Protein AF-A0A857NFM8-F1 (afdb_monomer_lite)

Sequence (66 aa):
MFSRDKDKLALAKGMMLLSISAAILAGLGSVGYDIYLASTQWMLVAVLLAAWSVYCLAEAQFQLKR

pLDDT: mean 81.24, std 12.01, range [52.31, 95.25]

Organism: NCBI:txid2715735

Secondary structure (DSSP, 8-state):
----HHHHHHHHHHHHHHHHHHHHHHHHHHHHT-TTHHHHHHHHHHHHHHHHHHHHHHHHHHHHT-

Radius of gyration: 14.72 Å; chains: 1; bounding box: 32×17×44 Å

Foldseek 3Di:
DDDDLVVLLVQLVVLLVQLVVLQVQLVVCCPDDHNPPRNVVSNVSSVVSNVVSVVSVVVSVVVVVD

Structure (mmCIF, N/CA/C/O backbone):
data_AF-A0A857NFM8-F1
#
_entry.id   AF-A0A857NFM8-F1
#
loop_
_atom_site.group_PDB
_atom_site.id
_atom_site.type_symbol
_atom_site.label_atom_id
_atom_site.label_alt_id
_atom_site.label_comp_id
_atom_site.label_asym_id
_atom_site.label_entity_id
_atom_site.label_seq_id
_atom_site.pdbx_PDB_ins_code
_atom_site.Cartn_x
_atom_site.Cartn_y
_atom_site.Cartn_z
_atom_site.occupancy
_atom_site.B_iso_or_equiv
_atom_site.auth_seq_id
_atom_site.auth_comp_id
_atom_site.auth_asym_id
_atom_site.auth_atom_id
_atom_site.pdbx_PDB_model_num
ATOM 1 N N . MET A 1 1 ? -9.741 14.665 15.541 1.00 52.31 1 MET A N 1
ATOM 2 C CA . MET A 1 1 ? -10.353 14.369 14.227 1.00 52.31 1 MET A CA 1
ATOM 3 C C . MET A 1 1 ? -11.748 13.798 14.477 1.00 52.31 1 MET A C 1
ATOM 5 O O . MET A 1 1 ? -11.859 12.754 15.103 1.00 52.31 1 MET A O 1
ATOM 9 N N . PHE A 1 2 ? -12.796 14.550 14.130 1.00 54.25 2 PHE A N 1
ATOM 10 C CA . PHE A 1 2 ? -14.168 14.419 14.657 1.00 54.25 2 PHE A CA 1
ATOM 11 C C . PHE A 1 2 ? -15.119 13.744 13.638 1.00 54.25 2 PHE A C 1
ATOM 13 O O . PHE A 1 2 ? -16.171 14.281 13.313 1.00 54.25 2 PHE A O 1
ATOM 20 N N . SER A 1 3 ? -14.727 12.600 13.066 1.00 58.44 3 SER A N 1
ATOM 21 C CA . SER A 1 3 ? -15.547 11.852 12.088 1.00 58.44 3 SER A CA 1
ATOM 22 C C . SER A 1 3 ? -16.122 10.583 12.724 1.00 58.44 3 SER A C 1
ATOM 24 O O . SER A 1 3 ? -15.454 9.964 13.556 1.00 58.44 3 SER A O 1
ATOM 26 N N . ARG A 1 4 ? -17.357 10.205 12.361 1.00 66.44 4 ARG A N 1
ATOM 27 C CA . ARG A 1 4 ? -18.084 9.060 12.946 1.00 66.44 4 ARG A CA 1
ATOM 28 C C . ARG A 1 4 ? -17.366 7.759 12.566 1.00 66.44 4 ARG A C 1
ATOM 30 O O . ARG A 1 4 ? -16.725 7.693 11.521 1.00 66.44 4 ARG A O 1
ATOM 37 N N . ASP A 1 5 ? -17.480 6.696 13.360 1.00 66.81 5 ASP A N 1
ATOM 38 C CA . ASP A 1 5 ? -16.677 5.472 13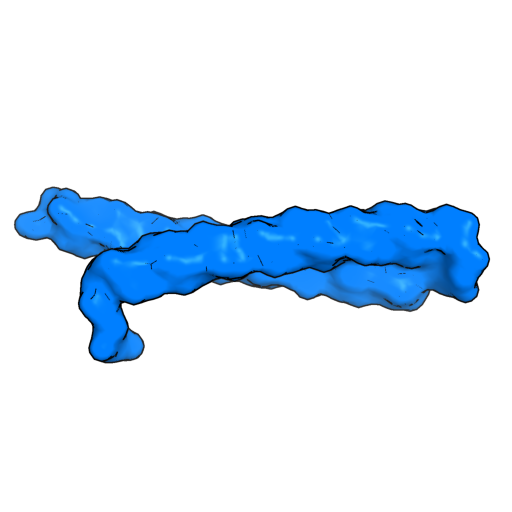.152 1.00 66.81 5 ASP A CA 1
ATOM 39 C C . ASP A 1 5 ? -16.909 4.795 11.788 1.00 66.81 5 ASP A C 1
ATOM 41 O O . ASP A 1 5 ? -15.977 4.257 11.187 1.00 66.81 5 ASP A O 1
ATOM 45 N N . LYS A 1 6 ? -18.126 4.906 11.232 1.00 66.88 6 LYS A N 1
ATOM 46 C CA . LYS A 1 6 ? -18.423 4.481 9.849 1.00 66.88 6 LYS A CA 1
ATOM 47 C C . LYS A 1 6 ? -17.611 5.253 8.805 1.00 66.88 6 LYS A C 1
ATOM 49 O O . LYS A 1 6 ? -17.191 4.654 7.817 1.00 66.88 6 LYS A O 1
ATOM 54 N N . ASP A 1 7 ? -17.367 6.542 9.030 1.00 79.44 7 ASP A N 1
ATOM 55 C CA . ASP A 1 7 ? -16.607 7.397 8.115 1.00 79.44 7 ASP A CA 1
ATOM 56 C C . ASP A 1 7 ? -15.123 7.020 8.141 1.00 79.44 7 ASP A C 1
ATOM 58 O O . ASP A 1 7 ? -14.486 6.959 7.093 1.00 79.44 7 ASP A O 1
ATOM 62 N N . LYS A 1 8 ? -14.584 6.672 9.318 1.00 75.44 8 LYS A N 1
ATOM 63 C CA . LYS A 1 8 ? -13.196 6.199 9.467 1.00 75.44 8 LYS A CA 1
ATOM 64 C C . LYS A 1 8 ? -12.956 4.879 8.735 1.00 75.44 8 LYS A C 1
ATOM 66 O O . LYS A 1 8 ? -11.926 4.708 8.089 1.00 75.44 8 LYS A O 1
ATOM 71 N N . LEU A 1 9 ? -13.924 3.962 8.789 1.00 82.88 9 LEU A N 1
ATOM 72 C CA . LEU A 1 9 ? -13.832 2.671 8.107 1.00 82.88 9 LEU A CA 1
ATOM 73 C C . LEU A 1 9 ? -13.976 2.811 6.583 1.00 82.88 9 LEU A C 1
ATOM 75 O O . LEU A 1 9 ? -13.262 2.145 5.832 1.00 82.88 9 LEU A O 1
ATOM 79 N N . ALA A 1 10 ? -14.863 3.696 6.118 1.00 86.56 10 ALA A N 1
ATOM 80 C CA . ALA A 1 10 ? -14.974 4.039 4.701 1.00 86.56 10 ALA A CA 1
ATOM 81 C C . ALA A 1 10 ? -13.692 4.712 4.179 1.00 86.56 10 ALA A C 1
ATOM 83 O O . ALA A 1 10 ? -13.203 4.351 3.109 1.00 86.56 10 ALA A O 1
ATOM 84 N N . LEU A 1 11 ? -13.113 5.622 4.964 1.00 86.56 11 LEU A N 1
ATOM 85 C CA . LEU A 1 11 ? -11.858 6.301 4.654 1.00 86.56 11 LEU A CA 1
ATOM 86 C C . LEU A 1 11 ? -10.690 5.312 4.561 1.00 86.56 11 LEU A C 1
ATOM 88 O O . LEU A 1 11 ? -9.985 5.318 3.557 1.00 86.56 11 LEU A O 1
ATOM 92 N N . ALA A 1 12 ? -10.543 4.396 5.524 1.00 87.06 12 ALA A N 1
ATOM 93 C CA . ALA A 1 12 ? -9.521 3.348 5.471 1.00 87.06 12 ALA A CA 1
ATOM 94 C C . ALA A 1 12 ? -9.644 2.490 4.197 1.00 87.06 12 ALA A C 1
ATOM 96 O O . ALA A 1 12 ? -8.676 2.310 3.462 1.00 87.06 12 ALA A O 1
ATOM 97 N N . LYS A 1 13 ? -10.857 2.029 3.860 1.00 87.81 13 LYS A N 1
ATOM 98 C CA . LYS A 1 13 ? -11.096 1.263 2.624 1.00 87.81 13 LYS A CA 1
ATOM 99 C C . LYS A 1 13 ? -10.757 2.057 1.358 1.00 87.81 13 LYS A C 1
ATOM 101 O O . LYS A 1 13 ? -10.160 1.498 0.440 1.00 87.81 13 LYS A O 1
ATOM 106 N N . GLY A 1 14 ? -11.106 3.342 1.311 1.00 90.38 14 GLY A N 1
ATOM 107 C CA . GLY A 1 14 ? -10.760 4.224 0.194 1.00 90.38 14 GLY A CA 1
ATOM 108 C C . GLY A 1 14 ? -9.248 4.403 0.037 1.00 90.38 14 GLY A C 1
ATOM 109 O O . GLY A 1 14 ? -8.721 4.281 -1.066 1.00 90.38 14 GLY A O 1
ATOM 110 N N . MET A 1 15 ? -8.532 4.606 1.144 1.00 90.31 15 MET A N 1
ATOM 111 C CA . MET A 1 15 ? -7.071 4.738 1.146 1.00 90.31 15 MET A CA 1
ATOM 112 C C . MET A 1 15 ? -6.365 3.436 0.750 1.00 90.31 15 MET A C 1
ATOM 114 O O . MET A 1 15 ? -5.379 3.477 0.018 1.00 90.31 15 MET A O 1
ATOM 118 N N . MET A 1 16 ? -6.898 2.281 1.159 1.00 91.31 16 MET A N 1
ATOM 119 C CA . MET A 1 16 ? -6.427 0.964 0.714 1.00 91.31 16 MET A CA 1
ATOM 120 C C . MET A 1 16 ? -6.549 0.806 -0.809 1.00 91.31 16 MET A C 1
ATOM 122 O O . MET A 1 16 ? -5.600 0.386 -1.464 1.00 91.31 16 MET A O 1
ATOM 126 N N . LEU A 1 17 ? -7.700 1.169 -1.387 1.00 92.06 17 LEU A N 1
ATOM 127 C CA . LEU A 1 17 ? -7.913 1.117 -2.837 1.00 92.06 17 LEU A CA 1
ATOM 128 C C . LEU A 1 17 ? -6.956 2.050 -3.585 1.00 92.06 17 LEU A C 1
ATOM 130 O O . LEU A 1 17 ? -6.358 1.639 -4.578 1.00 92.06 17 LEU A O 1
ATOM 134 N N . LEU A 1 18 ? -6.759 3.270 -3.076 1.00 91.19 18 LEU A N 1
ATOM 135 C CA . LEU A 1 18 ? -5.810 4.224 -3.652 1.00 91.19 18 LEU A CA 1
ATOM 136 C C . LEU A 1 18 ? -4.364 3.709 -3.594 1.00 91.19 18 LEU A C 1
ATOM 138 O O . LEU A 1 18 ? -3.628 3.845 -4.572 1.00 9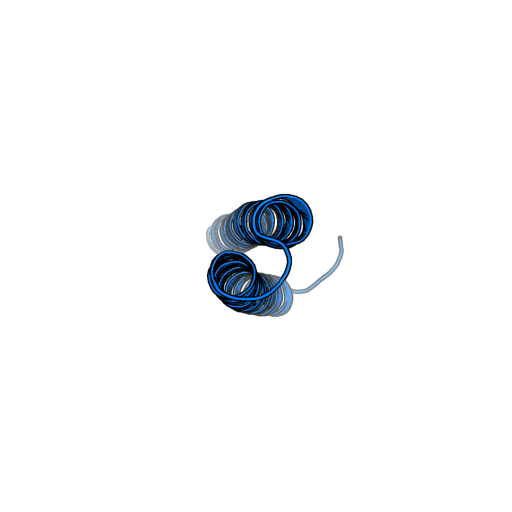1.19 18 LEU A O 1
ATOM 142 N N . SER A 1 19 ? -3.972 3.063 -2.493 1.00 93.00 19 SER A N 1
ATOM 143 C CA . SER A 1 19 ? -2.663 2.414 -2.359 1.00 93.00 19 SER A CA 1
ATOM 144 C C . SER A 1 19 ? -2.450 1.336 -3.426 1.00 93.00 19 SER A C 1
ATOM 146 O O . SER A 1 19 ? -1.418 1.327 -4.095 1.00 93.00 19 SER A O 1
ATOM 148 N N . ILE A 1 20 ? -3.453 0.484 -3.661 1.00 92.56 20 ILE A N 1
ATOM 149 C CA . ILE A 1 20 ? -3.392 -0.559 -4.694 1.00 92.56 20 ILE A CA 1
ATOM 150 C C . ILE A 1 20 ? -3.243 0.067 -6.085 1.00 92.56 20 ILE A C 1
ATOM 152 O O . ILE A 1 20 ? -2.387 -0.358 -6.859 1.00 92.56 20 ILE A O 1
ATOM 156 N N . SER A 1 21 ? -4.017 1.108 -6.406 1.00 92.50 21 SER A N 1
ATOM 157 C CA . SER A 1 21 ? -3.877 1.801 -7.693 1.00 92.50 21 SER A CA 1
ATOM 158 C C . SER A 1 21 ? -2.507 2.464 -7.867 1.00 92.50 21 SER A C 1
ATOM 160 O O . SER A 1 21 ? -1.934 2.391 -8.952 1.00 92.50 21 SER A O 1
ATOM 162 N N . ALA A 1 22 ? -1.940 3.040 -6.802 1.00 90.56 22 ALA A N 1
ATOM 163 C CA . ALA A 1 22 ? -0.593 3.602 -6.823 1.00 90.56 22 ALA A CA 1
ATOM 164 C C . ALA A 1 22 ? 0.474 2.513 -7.029 1.00 90.56 22 ALA A C 1
ATOM 166 O O . ALA A 1 22 ? 1.409 2.713 -7.797 1.00 90.56 22 ALA A O 1
ATOM 167 N N . ALA A 1 23 ? 0.308 1.328 -6.435 1.00 90.19 23 ALA A N 1
ATOM 168 C CA . ALA A 1 23 ? 1.205 0.197 -6.668 1.00 90.19 23 ALA A CA 1
ATOM 169 C C . ALA A 1 23 ? 1.150 -0.300 -8.126 1.00 90.19 23 ALA A C 1
ATOM 171 O O . ALA A 1 23 ? 2.183 -0.615 -8.714 1.00 90.19 23 ALA A O 1
ATOM 172 N N . ILE A 1 24 ? -0.037 -0.315 -8.743 1.00 90.94 24 ILE A N 1
ATOM 173 C CA . ILE A 1 24 ? -0.194 -0.654 -10.166 1.00 90.94 24 ILE A CA 1
ATOM 174 C C . ILE A 1 24 ? 0.498 0.394 -11.047 1.00 90.94 24 ILE A C 1
ATOM 176 O O . ILE A 1 24 ? 1.230 0.031 -11.965 1.00 90.94 24 ILE A O 1
ATOM 180 N N . LEU A 1 25 ? 0.323 1.684 -10.747 1.00 86.94 25 LEU A N 1
ATOM 181 C CA . LEU A 1 25 ? 1.010 2.779 -11.441 1.00 86.94 25 LEU A CA 1
ATOM 182 C C . LEU A 1 25 ? 2.535 2.692 -11.291 1.00 86.94 25 LEU A C 1
ATOM 184 O O . LEU A 1 25 ? 3.247 2.935 -12.263 1.00 86.94 25 LEU A O 1
ATOM 188 N N . ALA A 1 26 ? 3.038 2.276 -10.125 1.00 86.75 26 ALA A N 1
ATOM 189 C CA . ALA A 1 26 ? 4.459 1.998 -9.922 1.00 86.75 26 ALA A CA 1
ATOM 190 C C . ALA A 1 26 ? 4.949 0.854 -10.824 1.00 86.75 26 ALA A C 1
ATOM 192 O O . ALA A 1 26 ? 5.999 0.965 -11.455 1.00 86.75 26 ALA A O 1
ATOM 193 N N . GLY A 1 27 ? 4.162 -0.220 -10.936 1.00 84.19 27 GLY A N 1
ATOM 194 C CA . GLY A 1 27 ? 4.442 -1.330 -11.845 1.00 84.19 27 GLY A CA 1
ATOM 195 C C . GLY A 1 27 ? 4.442 -0.897 -13.312 1.00 84.19 27 GLY A C 1
ATOM 196 O O . GLY A 1 27 ? 5.360 -1.237 -14.050 1.00 84.19 27 GLY A O 1
ATOM 197 N N . LEU A 1 28 ? 3.476 -0.083 -13.738 1.00 84.50 28 LEU A N 1
ATOM 198 C CA . LEU A 1 28 ? 3.424 0.449 -15.105 1.00 84.50 28 LEU A CA 1
ATOM 199 C C . LEU A 1 28 ? 4.586 1.409 -15.401 1.00 84.50 28 LEU A C 1
ATOM 201 O O . LEU A 1 28 ? 5.161 1.359 -16.489 1.00 84.50 28 LEU A O 1
ATOM 205 N N . GLY A 1 29 ? 4.984 2.226 -14.421 1.00 74.94 29 GLY A N 1
ATOM 206 C CA . GLY A 1 29 ? 6.169 3.083 -14.500 1.00 74.94 29 GLY A CA 1
ATOM 207 C C . GLY A 1 29 ? 7.452 2.298 -14.789 1.00 74.94 29 GLY A C 1
ATOM 208 O O . GLY A 1 29 ? 8.318 2.788 -15.514 1.00 74.94 29 GLY A O 1
ATOM 209 N N . SER A 1 30 ? 7.527 1.046 -14.322 1.00 74.12 30 SER A N 1
ATOM 210 C CA . SER A 1 30 ? 8.691 0.176 -14.518 1.00 74.12 30 SER A CA 1
ATOM 211 C C . SER A 1 30 ? 8.829 -0.401 -15.934 1.00 74.12 30 SER A C 1
ATOM 213 O O . SER A 1 30 ? 9.894 -0.904 -16.279 1.00 74.12 30 SER A O 1
ATOM 215 N N . VAL A 1 31 ? 7.787 -0.327 -16.770 1.00 78.62 31 VAL A N 1
ATOM 216 C CA . VAL A 1 31 ? 7.772 -0.974 -18.099 1.00 78.62 31 VAL A CA 1
ATOM 217 C C . VAL A 1 31 ? 7.919 0.029 -19.251 1.00 78.62 31 VAL A C 1
ATOM 219 O O . VAL A 1 31 ? 8.354 -0.351 -20.333 1.00 78.62 31 VAL A O 1
ATOM 222 N N . GLY A 1 32 ? 7.548 1.300 -19.053 1.00 66.69 32 GLY A N 1
ATOM 223 C CA . GLY A 1 32 ? 7.221 2.181 -20.181 1.00 66.69 32 GLY A CA 1
ATOM 224 C C . GLY A 1 32 ? 8.134 3.379 -20.446 1.00 66.69 32 GLY A C 1
ATOM 225 O O . GLY A 1 32 ? 8.508 3.588 -21.596 1.00 66.69 32 GLY A O 1
ATOM 226 N N . TYR A 1 33 ? 8.407 4.228 -19.447 1.00 60.81 33 TYR A N 1
ATOM 227 C CA . TYR A 1 33 ? 8.805 5.617 -19.756 1.00 60.81 33 TYR A CA 1
ATOM 228 C C . TYR A 1 33 ? 9.787 6.280 -18.771 1.00 60.81 33 TYR A C 1
ATOM 230 O O . TYR A 1 33 ? 10.516 7.172 -19.190 1.00 60.81 33 TYR A O 1
ATOM 238 N N . ASP A 1 34 ? 9.861 5.844 -17.502 1.00 65.06 34 ASP 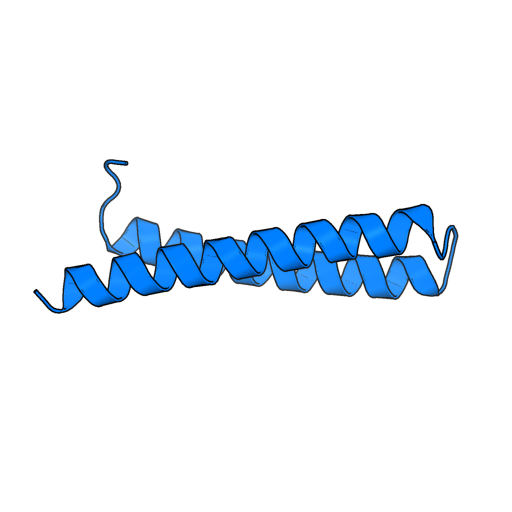A N 1
ATOM 239 C CA . ASP A 1 34 ? 10.871 6.306 -16.528 1.00 65.06 34 ASP A CA 1
ATOM 240 C C . ASP A 1 34 ? 10.945 5.337 -15.328 1.00 65.06 34 ASP A C 1
ATOM 242 O O . ASP A 1 34 ? 10.213 5.459 -14.34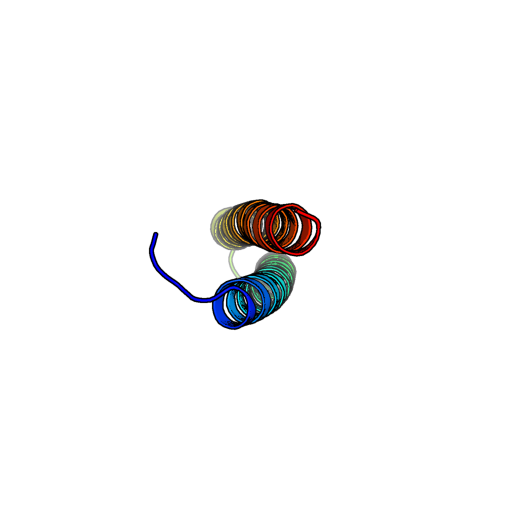0 1.00 65.06 34 ASP A O 1
ATOM 246 N N . ILE A 1 35 ? 11.805 4.317 -15.450 1.00 66.38 35 ILE A N 1
ATOM 247 C CA . ILE A 1 35 ? 11.888 3.181 -14.513 1.00 66.38 35 ILE A CA 1
ATOM 248 C C . ILE A 1 35 ? 12.167 3.629 -13.083 1.00 66.38 35 ILE A C 1
ATOM 250 O O . ILE A 1 35 ? 11.615 3.055 -12.143 1.00 66.38 35 ILE A O 1
ATOM 254 N N . TYR A 1 36 ? 13.029 4.627 -12.911 1.00 72.62 36 TYR A N 1
ATOM 255 C CA . TYR A 1 36 ? 13.538 4.985 -11.596 1.00 72.62 36 TYR A CA 1
ATOM 256 C C . TYR A 1 36 ? 12.714 6.080 -10.943 1.00 72.62 36 TYR A C 1
ATOM 258 O O . TYR A 1 36 ? 12.351 5.938 -9.776 1.00 72.62 36 TYR A O 1
ATOM 266 N N . LEU A 1 37 ? 12.400 7.163 -11.654 1.00 78.44 37 LEU A N 1
ATOM 267 C CA . LEU A 1 37 ? 11.819 8.328 -11.000 1.00 78.44 37 LEU A CA 1
ATOM 268 C C . LE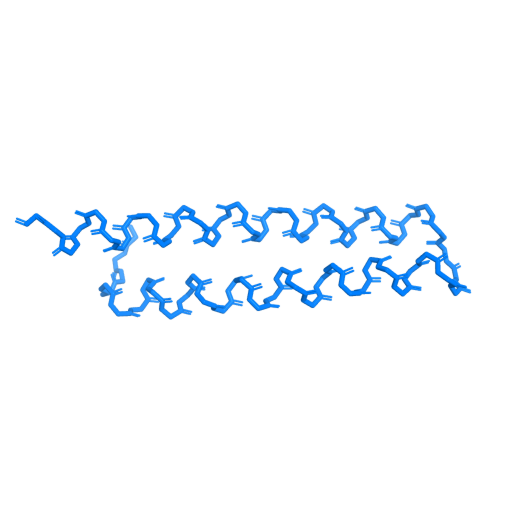U A 1 37 ? 10.316 8.151 -10.774 1.00 78.44 37 LEU A C 1
ATOM 270 O O . LEU A 1 37 ? 9.843 8.314 -9.652 1.00 78.44 37 LEU A O 1
ATOM 274 N N . ALA A 1 38 ? 9.573 7.731 -11.799 1.00 79.62 38 ALA A N 1
ATOM 275 C CA . ALA A 1 38 ? 8.127 7.562 -11.684 1.00 79.62 38 ALA A CA 1
ATOM 276 C C . ALA A 1 38 ? 7.762 6.353 -10.804 1.00 79.62 38 ALA A C 1
ATOM 278 O O . ALA A 1 38 ? 6.934 6.471 -9.900 1.00 79.62 38 ALA A O 1
ATOM 279 N N . SER A 1 39 ? 8.401 5.196 -11.005 1.00 81.38 39 SER A N 1
ATOM 280 C CA . SER A 1 39 ? 8.044 3.968 -10.274 1.00 81.38 39 SER A CA 1
ATOM 281 C C . SER A 1 39 ? 8.292 4.079 -8.771 1.00 81.38 39 SER A C 1
ATOM 283 O O . SER A 1 39 ? 7.470 3.634 -7.971 1.00 81.38 39 SER A O 1
ATOM 285 N N . THR A 1 40 ? 9.404 4.700 -8.362 1.00 85.56 40 THR A N 1
ATOM 286 C CA . THR A 1 40 ? 9.723 4.867 -6.935 1.00 85.56 40 THR A CA 1
ATOM 287 C C . THR A 1 40 ? 8.804 5.882 -6.258 1.00 85.56 40 THR A C 1
ATOM 289 O O . THR A 1 40 ? 8.400 5.662 -5.118 1.00 85.56 40 THR A O 1
ATOM 292 N N . GLN A 1 41 ? 8.389 6.940 -6.961 1.00 89.00 41 GLN A N 1
ATOM 293 C CA . GLN A 1 41 ? 7.419 7.916 -6.455 1.00 89.00 41 GLN A CA 1
ATOM 294 C C . GLN A 1 41 ? 6.053 7.274 -6.191 1.00 89.00 41 GLN A C 1
ATOM 296 O O . GLN A 1 41 ? 5.505 7.412 -5.096 1.00 89.00 41 GLN A O 1
ATOM 301 N N . TRP A 1 42 ? 5.526 6.510 -7.151 1.00 89.88 42 TRP A N 1
ATOM 302 C CA . TRP A 1 42 ? 4.257 5.799 -6.981 1.00 89.88 42 TRP A CA 1
ATOM 303 C C . TRP A 1 42 ? 4.335 4.712 -5.901 1.00 89.88 42 TRP A C 1
ATOM 305 O O . TRP A 1 42 ? 3.382 4.534 -5.143 1.00 89.88 42 TRP A O 1
ATOM 315 N N . MET A 1 43 ? 5.488 4.050 -5.756 1.00 88.25 43 MET A N 1
ATOM 316 C CA . MET A 1 43 ? 5.734 3.088 -4.678 1.00 88.25 43 MET A CA 1
ATOM 317 C C . MET A 1 43 ? 5.698 3.757 -3.295 1.00 88.25 43 MET A C 1
ATOM 319 O O . MET A 1 43 ? 5.043 3.251 -2.386 1.00 88.25 43 MET A O 1
ATOM 323 N N . LEU A 1 44 ? 6.352 4.912 -3.128 1.00 92.00 44 LEU A N 1
ATOM 324 C CA . LEU A 1 44 ? 6.342 5.661 -1.865 1.00 92.00 44 LEU A CA 1
ATOM 325 C C . LEU A 1 44 ? 4.925 6.108 -1.486 1.00 92.00 44 LEU A C 1
ATOM 327 O O . LEU A 1 44 ? 4.517 5.957 -0.333 1.00 92.00 44 LEU A O 1
ATOM 331 N N . VAL A 1 45 ? 4.149 6.596 -2.458 1.00 92.88 45 VAL A N 1
ATOM 332 C CA . VAL A 1 45 ? 2.742 6.973 -2.257 1.00 92.88 45 VAL A CA 1
ATOM 333 C C . VAL A 1 45 ? 1.898 5.759 -1.863 1.00 92.88 45 VAL A C 1
ATOM 335 O O . VAL A 1 45 ? 1.103 5.846 -0.925 1.00 92.88 45 VAL A O 1
ATOM 338 N N . ALA A 1 46 ? 2.095 4.612 -2.522 1.00 92.81 46 ALA A N 1
ATOM 339 C CA . ALA A 1 46 ? 1.391 3.376 -2.198 1.00 92.81 46 ALA A CA 1
ATOM 340 C C . ALA A 1 46 ? 1.657 2.929 -0.753 1.00 92.81 46 ALA A C 1
ATOM 342 O O . ALA A 1 46 ? 0.711 2.619 -0.025 1.00 92.81 46 ALA A O 1
ATOM 343 N N . VAL A 1 47 ? 2.920 2.952 -0.314 1.00 93.38 47 VAL A N 1
ATOM 344 C CA . VAL A 1 47 ? 3.319 2.580 1.053 1.00 93.38 47 VAL A CA 1
ATOM 345 C C . VAL A 1 47 ? 2.720 3.535 2.084 1.00 93.38 47 VAL A C 1
ATOM 347 O O . VAL A 1 47 ? 2.177 3.081 3.092 1.00 93.38 47 VAL A O 1
ATOM 350 N N . LEU A 1 48 ? 2.759 4.845 1.831 1.00 95.25 48 LEU A N 1
ATOM 351 C CA . LEU A 1 48 ? 2.223 5.840 2.759 1.00 95.25 48 LEU A CA 1
ATOM 352 C C . LEU A 1 48 ? 0.702 5.693 2.930 1.00 95.25 48 LEU A C 1
ATOM 354 O O . LEU A 1 48 ? 0.194 5.685 4.052 1.00 95.25 48 LEU A O 1
ATOM 358 N N . LEU A 1 49 ? -0.022 5.514 1.820 1.00 92.56 49 LEU A N 1
ATOM 359 C CA . LEU A 1 49 ? -1.467 5.282 1.827 1.00 92.56 49 LEU A CA 1
ATOM 360 C C . LEU A 1 49 ? -1.838 3.965 2.514 1.00 92.56 49 LEU A C 1
ATOM 362 O O . LEU A 1 49 ? -2.821 3.926 3.253 1.00 92.56 49 LEU A O 1
ATOM 366 N N . ALA A 1 50 ? -1.052 2.903 2.313 1.00 91.50 50 ALA A N 1
ATOM 367 C CA . ALA A 1 50 ? -1.253 1.628 2.997 1.00 91.50 50 ALA A CA 1
ATOM 368 C C . ALA A 1 50 ? -1.055 1.771 4.511 1.00 91.50 50 ALA A C 1
ATOM 370 O O . ALA A 1 50 ? -1.914 1.346 5.283 1.00 91.50 50 ALA A O 1
ATOM 371 N N . ALA A 1 51 ? 0.034 2.413 4.942 1.00 92.75 51 ALA A N 1
ATOM 372 C CA . ALA A 1 51 ? 0.320 2.630 6.357 1.00 92.75 51 ALA A CA 1
ATOM 373 C C . ALA A 1 51 ? -0.795 3.440 7.039 1.00 92.75 51 ALA A C 1
ATOM 375 O O . ALA A 1 51 ? -1.271 3.068 8.114 1.00 92.75 51 ALA A O 1
ATOM 376 N N . TRP A 1 52 ? -1.270 4.504 6.387 1.00 90.38 52 TRP A N 1
ATOM 377 C CA . TRP A 1 52 ? -2.345 5.335 6.926 1.00 90.38 52 TRP A CA 1
ATOM 378 C C . TRP A 1 52 ? -3.703 4.628 6.931 1.00 90.38 52 TRP A C 1
ATOM 380 O O . TRP A 1 52 ? -4.457 4.736 7.895 1.00 90.38 52 TRP A O 1
ATOM 390 N N . SER A 1 53 ? -3.996 3.848 5.888 1.00 90.62 53 SER A N 1
ATOM 391 C CA . SER A 1 53 ? -5.183 2.990 5.822 1.00 90.62 53 SER A CA 1
ATOM 392 C C . SER A 1 53 ? -5.239 2.022 7.007 1.00 90.62 53 SER A C 1
ATOM 394 O O . SER A 1 53 ? -6.255 1.949 7.701 1.00 90.62 53 SER A O 1
ATOM 396 N N . VAL A 1 54 ? -4.130 1.329 7.288 1.00 90.56 54 VAL A N 1
ATOM 397 C CA . VAL A 1 54 ? -4.029 0.378 8.404 1.00 90.56 54 VAL A CA 1
ATOM 398 C C . VAL A 1 54 ? -4.193 1.087 9.746 1.00 90.56 54 VAL A C 1
ATOM 400 O O . VAL A 1 54 ? -4.918 0.588 10.604 1.00 90.56 54 VAL A O 1
ATOM 403 N N . TYR A 1 55 ? -3.590 2.264 9.919 1.00 89.06 55 TYR A N 1
ATOM 404 C CA . TYR A 1 55 ? -3.765 3.066 11.129 1.00 89.06 55 TYR A CA 1
ATOM 405 C C . TYR A 1 55 ? -5.231 3.474 11.349 1.00 89.06 55 TYR A C 1
ATOM 407 O O . TYR A 1 55 ? -5.783 3.229 12.423 1.00 89.06 55 TYR A O 1
ATOM 415 N N . CYS A 1 56 ? -5.900 4.020 10.328 1.00 87.56 56 CYS A N 1
ATOM 416 C CA . CYS A 1 56 ? -7.312 4.397 10.422 1.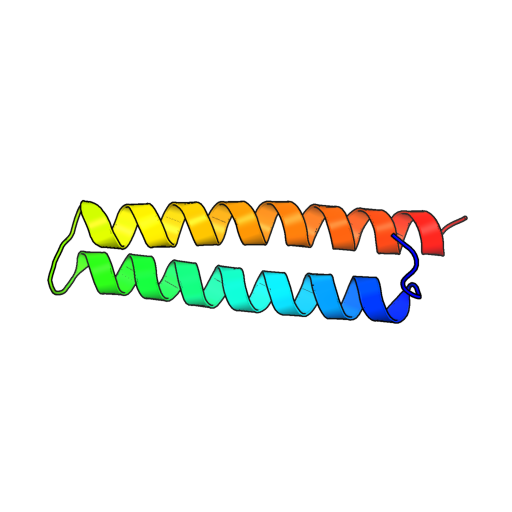00 87.56 56 CYS A CA 1
ATOM 417 C C . CYS A 1 56 ? -8.225 3.188 10.667 1.00 87.56 56 CYS A C 1
ATOM 419 O O . CYS A 1 56 ? -9.202 3.296 11.412 1.00 87.56 56 CYS A O 1
ATOM 421 N N . LEU A 1 57 ? -7.914 2.033 10.073 1.00 87.31 57 LEU A N 1
ATOM 422 C CA . LEU A 1 57 ? -8.645 0.792 10.314 1.00 87.31 57 LEU A CA 1
ATOM 423 C C . LEU A 1 57 ? -8.468 0.316 11.761 1.00 87.31 57 LEU A C 1
ATOM 425 O O . LEU A 1 57 ? -9.450 -0.062 12.401 1.00 87.31 57 LEU A O 1
ATOM 429 N N . ALA A 1 58 ? -7.238 0.361 12.277 1.00 86.75 58 ALA A N 1
ATOM 430 C CA . ALA A 1 58 ? -6.925 0.001 13.652 1.00 86.75 58 ALA A CA 1
ATOM 431 C C . ALA A 1 58 ? -7.674 0.909 14.635 1.00 86.75 58 ALA A C 1
ATOM 433 O O . ALA A 1 58 ? -8.385 0.401 15.498 1.00 86.75 58 ALA A O 1
ATOM 434 N N . GLU A 1 59 ? -7.608 2.235 14.473 1.00 83.62 59 GLU A N 1
ATOM 435 C CA . GLU A 1 59 ? -8.366 3.166 15.318 1.00 83.62 59 GLU A CA 1
ATOM 436 C C . GLU A 1 59 ? -9.874 2.895 15.279 1.00 83.62 59 GLU A C 1
ATOM 438 O O . GLU A 1 59 ? -10.517 2.875 16.328 1.00 83.62 59 GLU A O 1
ATOM 443 N N . ALA A 1 60 ? -10.446 2.655 14.095 1.00 81.00 60 ALA A N 1
ATOM 444 C CA . ALA A 1 60 ? -11.869 2.357 13.966 1.00 81.00 60 ALA A CA 1
ATOM 445 C C . ALA A 1 60 ? -12.250 1.057 14.699 1.00 81.00 60 ALA A C 1
ATOM 447 O O . ALA A 1 60 ? -13.273 1.009 15.379 1.00 81.00 60 ALA A O 1
ATOM 448 N N . GLN A 1 61 ? -11.423 0.011 14.604 1.00 77.00 61 GLN A N 1
ATOM 449 C CA . GLN A 1 61 ? -11.667 -1.270 15.275 1.00 77.00 61 GLN A CA 1
ATOM 450 C C . GLN A 1 61 ? -11.474 -1.198 16.795 1.00 77.00 61 GLN A C 1
ATOM 452 O O . GLN A 1 61 ? -12.269 -1.780 17.530 1.00 77.00 61 GLN A O 1
ATOM 457 N N . PHE A 1 62 ? -10.453 -0.486 17.281 1.00 74.56 62 PHE A N 1
ATOM 458 C CA . PHE A 1 62 ? -10.198 -0.343 18.717 1.00 74.56 62 PHE A CA 1
ATOM 459 C C . PHE A 1 62 ? -11.246 0.532 19.418 1.00 74.56 62 PHE A C 1
ATOM 461 O O . PHE A 1 62 ? -11.590 0.240 20.560 1.00 74.56 62 PHE A O 1
ATOM 468 N N . GLN A 1 63 ? -11.798 1.551 18.748 1.00 65.56 63 GLN A N 1
ATOM 469 C CA . GLN A 1 63 ? -12.901 2.358 19.291 1.00 65.56 63 GLN A CA 1
ATOM 470 C C . GLN A 1 63 ? -14.239 1.606 19.274 1.00 65.56 63 GLN A C 1
ATOM 472 O O . GLN A 1 63 ? -15.014 1.737 20.210 1.00 65.56 63 GLN A O 1
ATOM 477 N N . LEU A 1 64 ? -14.493 0.764 18.263 1.00 57.69 64 LEU A N 1
ATOM 478 C CA . LEU A 1 64 ? -15.700 -0.077 18.204 1.00 57.69 64 LEU A CA 1
ATOM 479 C C . LEU A 1 64 ? -15.760 -1.154 19.297 1.00 57.69 64 LEU A C 1
ATOM 481 O O . LEU A 1 64 ? -16.831 -1.696 19.557 1.00 57.69 64 LEU A O 1
ATOM 485 N N . LYS A 1 65 ? -14.614 -1.516 19.884 1.00 54.69 65 LYS A N 1
ATOM 486 C CA . LYS A 1 65 ? -14.505 -2.603 20.867 1.00 54.69 65 LYS A CA 1
ATOM 487 C C . LYS A 1 65 ? -14.497 -2.120 22.325 1.00 54.69 65 LYS A C 1
ATOM 489 O O . LYS A 1 65 ? -14.349 -2.958 23.214 1.00 54.69 65 LYS A O 1
ATOM 494 N N . ARG A 1 66 ? -14.600 -0.810 22.565 1.00 52.53 66 ARG A N 1
ATOM 495 C CA . ARG A 1 66 ? -14.648 -0.192 23.896 1.00 52.53 66 ARG A CA 1
ATOM 496 C C . ARG A 1 66 ? -16.076 0.198 24.253 1.00 52.53 66 ARG A C 1
ATOM 498 O O . ARG A 1 66 ? -16.404 0.068 25.450 1.00 52.53 66 ARG A O 1
#